Protein AF-A0A5B9MH24-F1 (afdb_monomer_lite)

Radius of gyration: 17.49 Å; chains: 1; bounding box: 46×31×38 Å

Organism: NCBI:txid2795974

pLDDT: mean 88.54, std 8.17, range [57.22, 97.75]

Structure (mmCIF, N/CA/C/O backbone):
data_AF-A0A5B9MH24-F1
#
_entry.id   AF-A0A5B9MH24-F1
#
loop_
_atom_site.group_PDB
_atom_site.id
_atom_site.type_symbol
_atom_site.label_atom_id
_atom_site.label_alt_id
_atom_site.label_comp_id
_atom_site.label_asym_id
_atom_site.label_entity_id
_atom_site.label_seq_id
_atom_site.pdbx_PDB_ins_code
_atom_site.Cartn_x
_atom_site.Cartn_y
_atom_site.Cartn_z
_atom_site.occupancy
_atom_site.B_iso_or_equiv
_atom_site.auth_seq_id
_atom_site.auth_comp_id
_atom_site.auth_asym_id
_atom_site.auth_atom_id
_atom_site.pdbx_PDB_model_num
ATOM 1 N N . MET A 1 1 ? 22.516 -6.784 13.246 1.00 57.22 1 MET A N 1
ATOM 2 C CA . MET A 1 1 ? 21.338 -6.733 12.354 1.00 57.22 1 MET A CA 1
ATOM 3 C C . MET A 1 1 ? 20.033 -6.679 13.138 1.00 57.22 1 MET A C 1
ATOM 5 O O . MET A 1 1 ? 19.345 -5.688 12.992 1.00 57.22 1 MET A O 1
ATOM 9 N N . ALA A 1 2 ? 19.705 -7.633 14.023 1.00 57.94 2 ALA A N 1
ATOM 10 C CA . ALA A 1 2 ? 18.440 -7.577 14.784 1.00 57.94 2 ALA A CA 1
ATOM 11 C C . ALA A 1 2 ? 18.251 -6.278 15.607 1.00 57.94 2 ALA A C 1
ATOM 13 O O . ALA A 1 2 ? 17.210 -5.641 15.502 1.00 57.94 2 ALA A O 1
ATOM 14 N N . GLN A 1 3 ? 19.293 -5.822 16.317 1.00 58.47 3 GLN A N 1
ATOM 15 C CA . GLN A 1 3 ? 19.267 -4.547 17.058 1.00 58.47 3 GLN A CA 1
ATOM 16 C C . GLN A 1 3 ? 19.071 -3.300 16.175 1.00 58.47 3 GLN A C 1
ATOM 18 O O . GLN A 1 3 ? 18.580 -2.296 16.676 1.00 58.47 3 GLN A O 1
ATOM 23 N N . SER A 1 4 ? 19.442 -3.327 14.883 1.00 76.75 4 SER A N 1
ATOM 24 C CA . SER A 1 4 ? 19.290 -2.141 14.023 1.00 76.75 4 SER A CA 1
ATOM 25 C C . SER A 1 4 ? 17.863 -1.985 13.506 1.00 76.75 4 SER A C 1
ATOM 27 O O . SER A 1 4 ? 17.377 -0.867 13.441 1.00 76.75 4 SER A O 1
ATOM 29 N N . ILE A 1 5 ? 17.172 -3.090 13.199 1.00 80.88 5 ILE A N 1
ATOM 30 C CA . ILE A 1 5 ? 15.782 -3.051 12.713 1.00 80.88 5 ILE A CA 1
ATOM 31 C C . ILE A 1 5 ? 14.832 -2.623 13.836 1.00 80.88 5 ILE A C 1
ATOM 33 O O . ILE A 1 5 ? 13.950 -1.799 13.622 1.00 80.88 5 ILE A O 1
ATOM 37 N N . GLU A 1 6 ? 15.044 -3.134 15.050 1.00 86.88 6 GLU A N 1
ATOM 38 C CA . GLU A 1 6 ? 14.276 -2.720 16.228 1.00 86.88 6 GLU A CA 1
ATOM 39 C C . GLU A 1 6 ? 14.431 -1.220 16.526 1.00 86.88 6 GLU A C 1
ATOM 41 O O . GLU A 1 6 ? 13.439 -0.545 16.800 1.00 86.88 6 GLU A O 1
ATOM 46 N N . SER A 1 7 ? 15.650 -0.677 16.402 1.00 88.19 7 SER A N 1
ATOM 47 C CA . SER A 1 7 ? 15.890 0.770 16.523 1.00 88.19 7 SER A CA 1
ATOM 48 C C . SER A 1 7 ? 15.110 1.552 15.469 1.00 88.19 7 SER A C 1
ATOM 50 O O . SER A 1 7 ? 14.405 2.493 15.818 1.00 88.19 7 SER A O 1
ATOM 52 N N . SER A 1 8 ? 15.155 1.120 14.203 1.00 87.12 8 SER A N 1
ATOM 53 C CA . SER A 1 8 ? 14.436 1.789 13.111 1.00 87.12 8 SER A CA 1
ATOM 54 C C . SER A 1 8 ? 12.921 1.824 13.327 1.00 87.12 8 SER A C 1
ATOM 56 O O . SER A 1 8 ? 12.304 2.864 13.110 1.00 87.12 8 SER A O 1
ATOM 58 N N . VAL A 1 9 ? 12.312 0.727 13.794 1.00 90.50 9 VAL A N 1
ATOM 59 C CA . VAL A 1 9 ? 10.869 0.695 14.104 1.00 90.50 9 VAL A CA 1
ATOM 60 C C . VAL A 1 9 ? 10.531 1.671 15.234 1.00 90.50 9 VAL A C 1
ATOM 62 O O . VAL A 1 9 ? 9.565 2.428 15.134 1.00 90.50 9 VAL A O 1
ATOM 65 N N . ASN A 1 10 ? 11.338 1.698 16.295 1.00 92.56 10 ASN A N 1
ATOM 66 C CA . ASN A 1 10 ? 11.122 2.603 17.424 1.00 92.56 10 ASN A CA 1
ATOM 67 C C . ASN A 1 10 ? 11.288 4.081 17.034 1.00 92.56 10 ASN A C 1
ATOM 69 O O . ASN A 1 10 ? 10.491 4.916 17.464 1.00 92.56 10 ASN A O 1
ATOM 73 N N . GLU A 1 11 ? 12.279 4.399 16.200 1.00 93.25 11 GLU A N 1
ATOM 74 C CA . GLU A 1 11 ? 12.500 5.744 15.658 1.00 93.25 11 GLU A CA 1
ATOM 75 C C . GLU A 1 11 ? 11.328 6.198 14.780 1.00 93.25 11 GLU A C 1
ATOM 77 O O . GLU A 1 11 ? 10.818 7.302 14.969 1.00 93.25 11 GLU A O 1
ATOM 82 N N . ALA A 1 12 ? 10.838 5.335 13.885 1.00 90.31 12 ALA A N 1
ATOM 83 C CA . ALA A 1 12 ? 9.680 5.637 13.046 1.00 90.31 12 ALA A CA 1
ATOM 84 C C . ALA A 1 12 ? 8.420 5.906 13.886 1.00 90.31 12 ALA A C 1
ATOM 86 O O . ALA A 1 12 ? 7.725 6.899 13.671 1.00 90.31 12 ALA A O 1
ATOM 87 N N . MET A 1 13 ? 8.144 5.074 14.898 1.00 93.31 13 MET A N 1
ATOM 88 C CA . MET A 1 13 ? 7.021 5.314 15.812 1.00 93.31 13 MET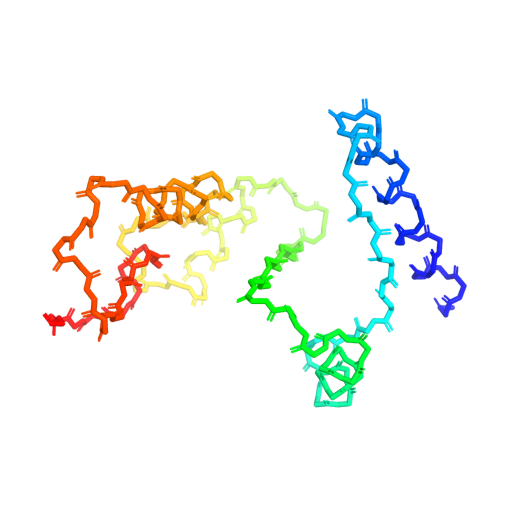 A CA 1
ATOM 89 C C . MET A 1 13 ? 7.160 6.636 16.577 1.00 93.31 13 MET A C 1
ATOM 91 O O . MET A 1 13 ? 6.159 7.312 16.812 1.00 93.31 13 MET A O 1
ATOM 95 N N . ALA A 1 14 ? 8.377 7.012 16.984 1.00 94.19 14 ALA A N 1
ATOM 96 C CA . ALA A 1 14 ? 8.617 8.290 17.650 1.00 94.19 14 ALA A CA 1
ATOM 97 C C . ALA A 1 14 ? 8.284 9.472 16.726 1.00 94.19 14 ALA A C 1
ATOM 99 O O . ALA A 1 14 ? 7.545 10.361 17.140 1.00 94.19 14 ALA A O 1
ATOM 100 N N . GLN A 1 15 ? 8.731 9.432 15.467 1.00 92.75 15 GLN A N 1
ATOM 101 C CA . GLN A 1 15 ? 8.436 10.465 14.465 1.00 92.75 15 GLN A CA 1
ATOM 102 C C . GLN A 1 15 ? 6.935 10.582 14.169 1.00 92.75 15 GLN A C 1
ATOM 104 O O . GLN A 1 15 ? 6.397 11.685 14.099 1.00 92.75 15 GLN A O 1
ATOM 109 N N . ILE A 1 16 ? 6.223 9.456 14.045 1.00 91.38 16 ILE A N 1
ATOM 110 C CA . ILE A 1 16 ? 4.770 9.481 13.819 1.00 91.38 16 ILE A CA 1
ATOM 111 C C . ILE A 1 16 ? 4.060 10.173 14.988 1.00 91.38 16 ILE A C 1
ATOM 113 O O . ILE A 1 16 ? 3.208 11.028 14.758 1.00 91.38 16 ILE A O 1
ATOM 117 N N . ARG A 1 17 ? 4.446 9.888 16.239 1.00 93.56 17 ARG A N 1
ATOM 118 C CA . ARG A 1 17 ? 3.845 10.532 17.422 1.00 93.56 17 ARG A CA 1
ATOM 119 C C . ARG A 1 17 ? 4.040 12.048 17.470 1.00 93.56 17 ARG A C 1
ATOM 121 O O . ARG A 1 17 ? 3.216 12.721 18.081 1.00 93.56 17 ARG A O 1
ATOM 128 N N . GLU A 1 18 ? 5.079 12.595 16.834 1.00 94.50 18 GLU A N 1
ATOM 129 C CA . GLU A 1 18 ? 5.272 14.052 16.744 1.00 94.50 18 GLU A CA 1
ATOM 130 C C . GLU A 1 18 ? 4.174 14.733 15.913 1.00 94.50 18 GLU A C 1
ATOM 132 O O . GLU A 1 18 ? 3.803 15.872 16.191 1.00 94.50 18 GLU A O 1
ATOM 137 N N . THR A 1 19 ? 3.633 14.033 14.913 1.00 91.94 19 THR A N 1
ATOM 138 C CA . THR A 1 19 ? 2.605 14.558 13.996 1.00 91.94 19 THR A CA 1
ATOM 139 C C . THR A 1 19 ? 1.200 14.039 14.310 1.00 91.94 19 THR A C 1
ATOM 141 O O . THR A 1 19 ? 0.212 14.705 14.003 1.00 91.94 19 THR A O 1
ATOM 144 N N . ALA A 1 20 ? 1.107 12.883 14.968 1.00 92.62 20 ALA A N 1
ATOM 145 C CA . ALA A 1 20 ? -0.126 12.207 15.343 1.00 92.62 20 ALA A CA 1
ATOM 146 C C . ALA A 1 20 ? -0.005 11.624 16.762 1.00 92.62 20 ALA A C 1
ATOM 148 O O . ALA A 1 20 ? 0.136 10.416 16.951 1.00 92.62 20 ALA A O 1
ATOM 149 N N . SER A 1 21 ? -0.065 12.486 17.781 1.00 93.25 21 SER A N 1
ATOM 150 C CA . SER A 1 21 ? 0.111 12.084 19.188 1.00 93.25 21 SER A CA 1
ATOM 151 C C . SER A 1 21 ? -0.938 11.088 19.691 1.00 93.25 21 SER A C 1
ATOM 153 O O . SER A 1 21 ? -0.654 10.315 20.601 1.00 93.25 21 SER A O 1
ATOM 155 N N . GLU A 1 22 ? -2.131 11.102 19.094 1.00 93.38 22 GLU A N 1
ATOM 156 C CA . GLU A 1 22 ? -3.255 10.217 19.429 1.00 93.38 22 GLU A CA 1
ATOM 157 C C . GLU A 1 22 ? -3.214 8.873 18.677 1.00 93.38 22 GLU A C 1
ATOM 159 O O . GLU A 1 22 ? -4.099 8.040 18.865 1.00 93.38 22 GLU A O 1
ATOM 164 N N . ALA A 1 23 ? -2.235 8.653 17.789 1.00 89.88 23 ALA A N 1
ATOM 165 C CA . ALA A 1 23 ? -2.141 7.406 17.037 1.00 89.88 23 ALA A CA 1
ATOM 166 C C . ALA A 1 23 ? -1.806 6.225 17.963 1.00 89.88 23 ALA A C 1
ATOM 168 O O . 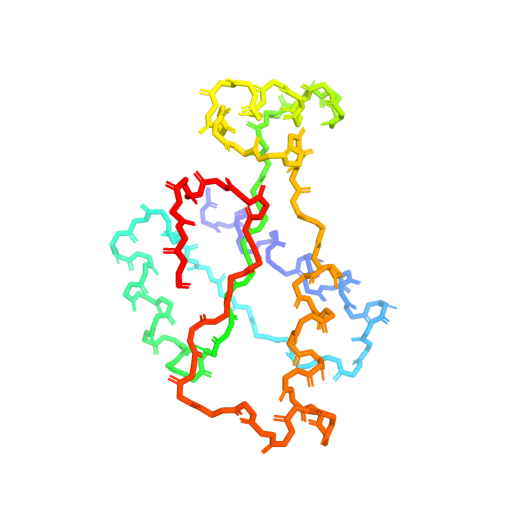ALA A 1 23 ? -0.818 6.260 18.704 1.00 89.88 23 ALA A O 1
ATOM 169 N N . ASP A 1 24 ? -2.597 5.153 17.875 1.00 91.38 24 ASP A N 1
ATOM 170 C CA . ASP A 1 24 ? -2.287 3.882 18.527 1.00 91.38 24 ASP A CA 1
ATOM 171 C C . ASP A 1 24 ? -1.264 3.116 17.679 1.00 91.38 24 ASP A C 1
ATOM 173 O O . ASP A 1 24 ? -1.574 2.602 16.603 1.00 91.38 24 ASP A O 1
ATOM 177 N N . LEU A 1 25 ? -0.006 3.126 18.122 1.00 92.25 25 LEU A N 1
ATOM 178 C CA . LEU A 1 25 ? 1.120 2.565 17.377 1.00 92.25 25 LEU A CA 1
ATOM 179 C C . LEU A 1 25 ? 1.586 1.255 18.004 1.00 92.25 25 LEU A C 1
ATOM 181 O O . LEU A 1 25 ? 2.063 1.233 19.143 1.00 92.25 25 LEU A O 1
ATOM 185 N N . LEU A 1 26 ? 1.537 0.191 17.207 1.00 91.50 26 LEU A N 1
ATOM 186 C CA . LEU A 1 26 ? 2.071 -1.125 17.532 1.00 91.50 26 LEU A CA 1
ATOM 187 C C . LEU A 1 26 ? 3.296 -1.402 16.655 1.00 91.50 26 LEU A C 1
ATOM 189 O O . LEU A 1 26 ? 3.222 -1.351 15.429 1.00 91.50 26 LEU A O 1
ATOM 193 N N . GLY A 1 27 ? 4.439 -1.678 17.282 1.00 90.38 27 GLY A N 1
ATOM 194 C CA . GLY A 1 27 ? 5.674 -2.005 16.572 1.00 90.38 27 GLY A CA 1
ATOM 195 C C . GLY A 1 27 ? 5.738 -3.484 16.191 1.00 90.38 27 GLY A C 1
ATOM 196 O O . GLY A 1 27 ? 5.532 -4.350 17.040 1.00 90.38 27 GLY A O 1
ATOM 197 N N . LEU A 1 28 ? 6.100 -3.775 14.940 1.00 90.56 28 LEU A N 1
ATOM 198 C CA . LEU A 1 28 ? 6.295 -5.133 14.435 1.00 90.56 28 LEU A CA 1
ATOM 199 C C . LEU A 1 28 ? 7.631 -5.242 13.697 1.00 90.56 28 LEU A C 1
ATOM 201 O O . LEU A 1 28 ? 7.917 -4.475 12.782 1.00 90.56 28 LEU A O 1
ATOM 205 N N . ILE A 1 29 ? 8.437 -6.236 14.071 1.00 91.50 29 ILE A N 1
ATOM 206 C CA . ILE A 1 29 ? 9.664 -6.598 13.353 1.00 91.50 29 ILE A CA 1
ATOM 207 C C . ILE A 1 29 ? 9.390 -7.880 12.571 1.00 91.50 29 ILE A C 1
ATOM 209 O O . ILE A 1 29 ? 9.477 -8.983 13.125 1.00 91.50 29 ILE A O 1
ATOM 213 N N . SER A 1 30 ? 9.058 -7.746 11.294 1.00 89.88 30 SER A N 1
ATOM 214 C CA . SER A 1 30 ? 8.861 -8.856 10.359 1.00 89.88 30 SER A CA 1
ATOM 215 C C . SER A 1 30 ? 9.330 -8.464 8.956 1.00 89.88 30 SER A C 1
ATOM 217 O O . SER A 1 30 ? 9.363 -7.287 8.607 1.00 89.88 30 SER A O 1
ATOM 219 N N . ASP A 1 31 ? 9.726 -9.459 8.161 1.00 88.19 31 ASP A N 1
ATOM 220 C CA . ASP A 1 31 ? 10.071 -9.275 6.750 1.00 88.19 31 ASP A CA 1
ATOM 221 C C . ASP A 1 31 ? 8.960 -9.866 5.879 1.00 88.19 31 ASP A C 1
ATOM 223 O O . ASP A 1 31 ? 8.957 -11.061 5.570 1.00 88.19 31 ASP A O 1
ATOM 227 N N . ASN A 1 32 ? 8.018 -9.017 5.472 1.00 88.31 32 ASN A N 1
ATOM 228 C CA . ASN A 1 32 ? 6.873 -9.417 4.651 1.00 88.31 32 ASN A CA 1
ATOM 229 C C . ASN A 1 32 ? 7.245 -9.781 3.199 1.00 88.31 32 ASN A C 1
ATOM 231 O O . ASN A 1 32 ? 6.351 -10.078 2.408 1.00 88.31 32 ASN A O 1
ATOM 235 N N . SER A 1 33 ? 8.534 -9.794 2.832 1.00 83.00 33 SER A N 1
ATOM 236 C CA . SER A 1 33 ? 9.005 -10.413 1.585 1.00 83.00 33 SER A CA 1
ATOM 237 C C . SER A 1 33 ? 9.214 -11.933 1.703 1.00 83.00 33 SER A C 1
ATOM 239 O O . SER A 1 33 ? 9.423 -12.609 0.695 1.00 83.00 33 SER A O 1
ATOM 241 N N . THR A 1 34 ? 9.116 -12.489 2.918 1.00 90.50 34 THR A N 1
ATOM 242 C CA . THR A 1 34 ? 9.297 -13.919 3.213 1.00 90.50 34 THR A CA 1
ATOM 243 C C . THR A 1 34 ? 8.018 -14.548 3.765 1.00 90.50 34 THR A C 1
ATOM 245 O O . THR A 1 34 ? 7.237 -13.880 4.441 1.00 90.50 34 THR A O 1
ATOM 248 N N . ALA A 1 35 ? 7.813 -15.848 3.522 1.00 92.19 35 ALA A N 1
ATOM 249 C CA . ALA A 1 35 ? 6.671 -16.581 4.080 1.00 92.19 35 ALA A CA 1
ATOM 250 C C . ALA A 1 35 ? 6.657 -16.530 5.619 1.00 92.19 35 ALA A C 1
ATOM 252 O O . ALA A 1 35 ? 5.644 -16.173 6.210 1.00 92.19 35 ALA A O 1
ATOM 253 N N . ASP A 1 36 ? 7.810 -16.765 6.253 1.00 94.69 36 ASP A N 1
ATOM 254 C CA . ASP A 1 36 ? 7.951 -16.720 7.713 1.00 94.69 36 ASP A CA 1
ATOM 255 C C . ASP A 1 36 ? 7.606 -15.336 8.292 1.00 94.69 36 ASP A C 1
ATOM 257 O O . ASP A 1 36 ? 7.007 -15.227 9.363 1.00 94.69 36 ASP A O 1
ATOM 261 N N . GLY A 1 37 ? 7.980 -14.256 7.598 1.00 91.62 37 GLY A N 1
ATOM 262 C CA . GLY A 1 37 ? 7.644 -12.901 8.025 1.00 91.62 37 GLY A CA 1
ATOM 263 C C . GLY A 1 37 ? 6.162 -12.573 7.856 1.00 91.62 37 GLY A C 1
ATOM 264 O O . GLY A 1 37 ? 5.592 -11.942 8.746 1.00 91.62 37 GLY A O 1
ATOM 265 N N . ILE A 1 38 ? 5.526 -13.061 6.786 1.00 91.25 38 ILE A N 1
ATOM 266 C CA . ILE A 1 38 ? 4.071 -12.961 6.598 1.00 91.25 38 ILE A CA 1
ATOM 267 C C . ILE A 1 38 ? 3.341 -13.691 7.732 1.00 91.25 38 ILE A C 1
ATOM 269 O O . ILE A 1 38 ? 2.481 -13.094 8.381 1.00 91.25 38 ILE A O 1
ATOM 273 N N . ASP A 1 39 ? 3.718 -14.937 8.025 1.00 94.25 39 ASP A N 1
ATOM 274 C CA . ASP A 1 39 ? 3.099 -15.733 9.091 1.00 94.25 39 ASP A CA 1
ATOM 275 C C . ASP A 1 39 ? 3.235 -15.044 10.454 1.00 94.25 39 ASP A C 1
ATOM 277 O O . ASP A 1 39 ? 2.271 -14.952 11.220 1.00 94.25 39 ASP A O 1
ATOM 281 N N . LYS A 1 40 ? 4.413 -14.477 10.737 1.00 93.50 40 LYS A N 1
ATOM 282 C CA . LYS A 1 40 ? 4.655 -13.701 11.956 1.00 93.50 40 LYS A CA 1
ATOM 283 C C . LYS A 1 40 ? 3.751 -12.470 12.050 1.00 93.50 40 LYS A C 1
ATOM 285 O O . LYS A 1 40 ? 3.241 -12.180 13.131 1.00 93.50 40 LYS A O 1
ATOM 290 N N . THR A 1 41 ? 3.555 -11.750 10.946 1.00 92.19 41 THR A N 1
ATOM 291 C CA . THR A 1 41 ? 2.676 -10.574 10.888 1.00 92.19 41 THR A CA 1
ATOM 292 C C . THR A 1 41 ? 1.228 -10.954 11.180 1.00 92.19 41 THR A C 1
ATOM 294 O O . THR A 1 41 ? 0.608 -10.344 12.048 1.00 92.19 41 THR A O 1
ATOM 297 N N . ILE A 1 42 ? 0.719 -12.000 10.524 1.00 93.25 42 ILE A N 1
ATOM 298 C CA . ILE A 1 42 ? -0.654 -12.489 10.722 1.00 93.25 42 ILE A CA 1
ATOM 299 C C . ILE A 1 42 ? -0.861 -12.948 12.168 1.00 93.25 42 ILE A C 1
ATOM 301 O O . ILE A 1 42 ? -1.885 -12.647 12.774 1.00 93.25 42 ILE A O 1
ATOM 305 N N . GLN A 1 43 ? 0.112 -13.655 12.746 1.00 94.19 43 GLN A N 1
ATOM 306 C CA . GLN A 1 43 ? 0.009 -14.128 14.123 1.00 94.19 43 GLN A CA 1
ATOM 307 C C . GLN A 1 43 ? 0.019 -12.978 15.140 1.00 94.19 43 GLN A C 1
ATOM 309 O O . GLN A 1 43 ? -0.699 -13.040 16.137 1.00 94.19 43 GLN A O 1
ATOM 314 N N . ALA A 1 44 ? 0.849 -11.956 14.917 1.00 92.94 44 ALA A N 1
ATOM 315 C CA . ALA A 1 44 ? 0.966 -10.818 15.823 1.00 92.94 44 ALA A CA 1
ATOM 316 C C . ALA A 1 44 ? -0.243 -9.877 15.739 1.00 92.94 44 ALA A C 1
ATOM 318 O O . ALA A 1 44 ? -0.676 -9.350 16.763 1.00 92.94 44 ALA A O 1
ATOM 319 N N . HIS A 1 45 ? -0.786 -9.682 14.536 1.00 91.69 45 HIS A N 1
ATOM 320 C CA . HIS A 1 45 ? -1.872 -8.743 14.279 1.00 91.69 45 HIS A CA 1
ATOM 321 C C . HIS A 1 45 ? -2.911 -9.345 13.316 1.00 91.69 45 HIS A C 1
ATOM 323 O O . HIS A 1 45 ? -2.985 -8.944 12.153 1.00 91.69 45 HIS A O 1
ATOM 329 N N . PRO A 1 46 ? -3.730 -10.304 13.788 1.00 91.31 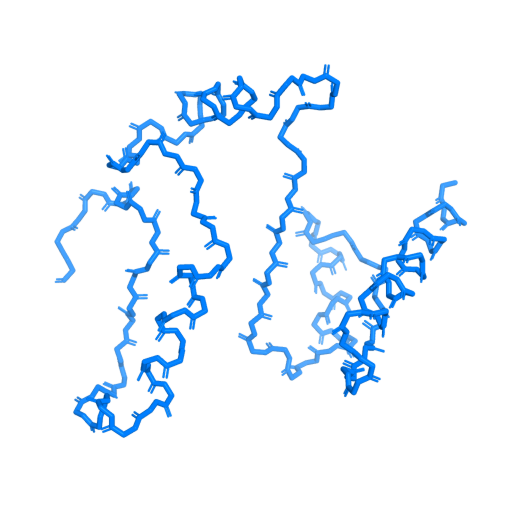46 PRO A N 1
ATOM 330 C CA . PRO A 1 46 ? -4.733 -10.970 12.953 1.00 91.31 46 PRO A CA 1
ATOM 331 C C . PRO A 1 46 ? -5.847 -10.028 12.477 1.00 91.31 46 PRO A C 1
ATOM 333 O O . PRO A 1 46 ? -6.507 -10.327 11.487 1.00 91.31 46 PRO A O 1
ATOM 336 N N . ASP A 1 47 ? -6.027 -8.896 13.159 1.00 86.88 47 ASP A N 1
ATOM 337 C CA . ASP A 1 47 ? -7.067 -7.903 12.879 1.00 86.88 47 ASP A CA 1
ATOM 338 C C . ASP A 1 47 ? -6.594 -6.784 11.921 1.00 86.88 47 ASP A C 1
ATOM 340 O O . ASP A 1 47 ? -7.260 -5.763 11.782 1.00 86.88 47 ASP A O 1
ATOM 344 N N . VAL A 1 48 ? -5.424 -6.919 11.278 1.00 82.62 48 VAL A N 1
ATOM 345 C CA . VAL A 1 48 ? -4.951 -5.932 10.288 1.00 82.62 48 VAL A CA 1
ATOM 346 C C . VAL A 1 48 ? -5.797 -6.014 9.019 1.00 82.62 48 VAL A C 1
ATOM 348 O O . VAL A 1 48 ? -5.671 -6.953 8.236 1.00 82.62 48 VAL A O 1
ATOM 351 N N . ASP A 1 49 ? -6.609 -4.984 8.784 1.00 76.75 49 ASP A N 1
ATOM 352 C CA . ASP A 1 49 ? -7.438 -4.862 7.578 1.00 76.75 49 ASP A CA 1
ATOM 353 C C . ASP A 1 49 ? -6.674 -4.299 6.367 1.00 76.75 49 ASP A C 1
ATOM 355 O O . ASP A 1 49 ? -6.959 -4.638 5.217 1.00 76.75 49 ASP A O 1
ATOM 359 N N . ILE A 1 50 ? -5.712 -3.400 6.607 1.00 78.44 50 ILE A N 1
ATOM 360 C CA . ILE A 1 50 ? -4.985 -2.667 5.563 1.00 78.44 50 ILE A CA 1
ATOM 361 C C . ILE A 1 50 ? -3.487 -2.709 5.864 1.00 78.44 50 ILE A C 1
ATOM 363 O O . ILE A 1 50 ? -3.042 -2.259 6.917 1.00 78.44 50 ILE A O 1
ATOM 367 N N . LEU A 1 51 ? -2.701 -3.184 4.897 1.00 79.88 51 LEU A N 1
ATOM 368 C CA . LEU A 1 51 ? -1.242 -3.104 4.918 1.00 79.88 51 LEU A CA 1
ATOM 369 C C . LEU A 1 51 ? -0.769 -2.055 3.906 1.00 79.88 51 LEU A C 1
ATOM 371 O O . LEU A 1 51 ? -0.948 -2.229 2.701 1.00 79.88 51 LEU A O 1
ATOM 375 N N . VAL A 1 52 ? -0.118 -0.999 4.393 1.00 75.50 52 VAL A N 1
ATOM 376 C CA . VAL A 1 52 ? 0.601 -0.024 3.559 1.00 75.50 52 VAL A CA 1
ATOM 377 C C . VAL A 1 52 ? 2.091 -0.347 3.638 1.00 75.50 52 VAL A C 1
ATOM 379 O O . VAL A 1 52 ? 2.676 -0.305 4.717 1.00 75.50 52 VAL A O 1
ATOM 382 N N . ASN A 1 53 ? 2.703 -0.706 2.509 1.00 72.44 53 ASN A N 1
ATOM 383 C CA . ASN A 1 53 ? 4.125 -1.039 2.428 1.00 72.44 53 ASN A CA 1
ATOM 384 C C . ASN A 1 53 ? 4.818 -0.118 1.420 1.00 72.44 53 ASN A C 1
ATOM 386 O O . ASN A 1 53 ? 4.698 -0.321 0.210 1.00 72.44 53 ASN A O 1
ATOM 390 N N . ASN A 1 54 ? 5.565 0.860 1.928 1.00 66.81 54 ASN A N 1
ATOM 391 C CA . ASN A 1 54 ? 6.426 1.711 1.118 1.00 66.81 54 ASN A CA 1
ATOM 392 C C . ASN A 1 54 ? 7.864 1.206 1.268 1.00 66.81 54 ASN A C 1
ATOM 394 O O . ASN A 1 54 ? 8.410 1.183 2.368 1.00 66.81 54 ASN A O 1
ATOM 398 N N . SER A 1 55 ? 8.472 0.777 0.164 1.00 67.12 55 SER A N 1
ATOM 399 C CA . SER A 1 55 ? 9.866 0.328 0.123 1.00 67.12 55 SER A CA 1
ATOM 400 C C . SER A 1 55 ? 10.715 1.328 -0.657 1.00 67.12 55 SER A C 1
ATOM 402 O O . SER A 1 55 ? 10.261 1.881 -1.659 1.00 67.12 55 SER A O 1
ATOM 404 N N . GLU A 1 56 ? 11.953 1.546 -0.215 1.00 70.44 56 GLU A N 1
ATOM 405 C CA . GLU A 1 56 ? 12.923 2.329 -0.978 1.00 70.44 56 GLU A CA 1
ATOM 406 C C . GLU A 1 56 ? 13.235 1.604 -2.298 1.00 70.44 56 GLU A C 1
ATOM 408 O O . GLU A 1 56 ? 13.553 0.414 -2.301 1.00 70.44 56 GLU A O 1
ATOM 413 N N . LEU A 1 57 ? 13.103 2.303 -3.430 1.00 74.50 57 LEU A N 1
ATOM 414 C CA . LEU A 1 57 ? 13.256 1.691 -4.753 1.00 74.50 57 LEU A CA 1
ATOM 415 C C . LEU A 1 57 ? 14.730 1.480 -5.122 1.00 74.50 57 LEU A C 1
ATOM 417 O O . LEU A 1 57 ? 15.087 0.413 -5.619 1.00 74.50 57 LEU A O 1
ATOM 421 N N . PHE A 1 58 ? 15.582 2.483 -4.866 1.00 80.88 58 PHE A N 1
ATOM 422 C CA . PHE A 1 58 ? 17.016 2.472 -5.181 1.00 80.88 58 PHE A CA 1
ATOM 423 C C . PHE A 1 58 ? 17.806 3.371 -4.207 1.00 80.88 58 PHE A C 1
ATOM 425 O O . PHE A 1 58 ? 17.812 4.593 -4.382 1.00 80.88 58 PHE A O 1
ATOM 432 N N . PRO A 1 59 ? 18.505 2.800 -3.207 1.00 79.00 59 PRO A N 1
ATOM 433 C CA . PRO A 1 59 ? 19.246 3.585 -2.223 1.00 79.00 59 PRO A CA 1
ATOM 434 C C . PRO A 1 59 ? 20.314 4.482 -2.860 1.00 79.00 59 PRO A C 1
ATOM 436 O O . PRO A 1 59 ? 21.138 4.024 -3.656 1.00 79.00 59 PRO A O 1
ATOM 439 N N . GLY A 1 60 ? 20.321 5.762 -2.483 1.00 84.69 60 GLY A N 1
ATOM 440 C CA . GLY A 1 60 ? 21.312 6.747 -2.934 1.00 84.69 60 GLY A CA 1
ATOM 441 C C . GLY A 1 60 ? 21.045 7.392 -4.301 1.00 84.69 60 GLY A C 1
ATOM 442 O O . GLY A 1 60 ? 21.909 8.117 -4.792 1.00 84.69 60 GLY A O 1
ATOM 443 N N . GLN A 1 61 ? 19.883 7.149 -4.913 1.00 85.56 61 GLN A N 1
ATOM 444 C CA . GLN A 1 61 ? 19.417 7.889 -6.092 1.00 85.56 61 GLN A CA 1
ATOM 445 C C . GLN A 1 61 ? 18.420 8.985 -5.703 1.00 85.56 61 GLN A C 1
ATOM 447 O O . GLN A 1 61 ? 17.781 8.909 -4.655 1.00 85.56 61 GLN A O 1
ATOM 452 N N . ASP A 1 62 ? 18.285 10.001 -6.558 1.00 91.56 62 ASP A N 1
ATOM 453 C CA . ASP A 1 62 ? 17.193 10.965 -6.434 1.00 91.56 62 ASP A CA 1
ATOM 454 C C . ASP A 1 62 ? 15.842 10.250 -6.572 1.00 91.56 62 ASP A C 1
ATOM 456 O O . ASP A 1 62 ? 15.687 9.359 -7.410 1.00 91.56 62 ASP A O 1
ATOM 460 N N . TRP A 1 63 ? 14.862 10.638 -5.754 1.00 86.75 63 TRP A N 1
ATOM 461 C CA . TRP A 1 63 ? 13.572 9.952 -5.701 1.00 86.75 63 TRP A CA 1
ATOM 462 C C . TRP A 1 63 ? 12.833 9.982 -7.042 1.00 86.75 63 TRP A C 1
ATOM 464 O O . TRP A 1 63 ? 12.299 8.958 -7.462 1.00 86.75 63 TRP A O 1
ATOM 474 N N . ALA A 1 64 ? 12.837 11.116 -7.750 1.00 89.94 64 ALA A N 1
ATOM 475 C CA . ALA A 1 64 ? 12.122 11.235 -9.019 1.00 89.94 64 ALA A CA 1
ATOM 476 C C . ALA A 1 64 ? 12.785 10.391 -10.119 1.00 89.94 64 ALA A C 1
ATOM 478 O O . ALA A 1 64 ? 12.109 9.795 -10.963 1.00 89.94 64 ALA A O 1
ATOM 479 N N . GLU A 1 65 ? 14.116 10.300 -10.107 1.00 91.62 65 GLU A N 1
ATOM 480 C CA . GLU A 1 65 ? 14.858 9.424 -11.016 1.00 91.62 65 GLU A CA 1
ATOM 481 C C . GLU A 1 65 ? 14.627 7.943 -10.693 1.00 91.62 65 GLU A C 1
ATOM 483 O O . GLU A 1 65 ? 14.366 7.144 -11.600 1.00 91.62 65 GLU A O 1
ATOM 488 N N . ALA A 1 66 ? 14.676 7.591 -9.407 1.00 91.88 66 ALA A N 1
ATOM 489 C CA . ALA A 1 66 ? 14.428 6.248 -8.902 1.00 91.88 66 ALA A CA 1
ATOM 490 C C . ALA A 1 66 ? 13.014 5.768 -9.253 1.00 91.88 66 ALA A C 1
ATOM 492 O O . ALA A 1 66 ? 12.846 4.670 -9.787 1.00 91.88 66 ALA A O 1
ATOM 493 N N . GLU A 1 67 ? 12.007 6.609 -9.021 1.00 91.75 67 GLU A N 1
ATOM 494 C CA . GLU A 1 67 ? 10.615 6.342 -9.370 1.00 91.75 67 GLU A CA 1
ATOM 495 C C . GLU A 1 67 ? 10.466 6.099 -10.872 1.00 91.75 67 GLU A C 1
ATOM 497 O O . GLU A 1 67 ? 9.989 5.042 -11.293 1.00 91.75 67 GLU A O 1
ATOM 502 N N . LYS A 1 68 ? 10.924 7.044 -11.700 1.00 91.81 68 LYS A N 1
ATOM 503 C CA . LYS A 1 68 ? 10.806 6.943 -13.157 1.00 91.81 68 LYS A CA 1
ATOM 504 C C . LYS A 1 68 ? 11.454 5.667 -13.689 1.00 91.81 68 LYS A C 1
ATOM 506 O O . LYS A 1 68 ? 10.894 4.994 -14.558 1.00 91.81 68 LYS A O 1
ATOM 511 N N . ARG A 1 69 ? 12.632 5.323 -13.165 1.00 92.69 69 ARG A N 1
ATOM 512 C CA . ARG A 1 69 ? 13.339 4.091 -13.513 1.00 92.69 69 ARG A CA 1
ATOM 513 C C . ARG A 1 69 ? 12.552 2.857 -13.084 1.00 92.69 69 ARG A C 1
ATOM 515 O O . ARG A 1 69 ? 12.362 1.954 -13.896 1.00 92.69 69 ARG A O 1
ATOM 522 N N . PHE A 1 70 ? 12.065 2.822 -11.845 1.00 92.06 70 PHE A N 1
ATOM 523 C CA . PHE A 1 70 ? 11.289 1.697 -11.332 1.00 92.06 70 PHE A CA 1
ATOM 524 C C . PHE A 1 70 ? 10.034 1.454 -12.172 1.00 92.06 70 PHE A C 1
ATOM 526 O O . PHE A 1 70 ? 9.757 0.308 -12.530 1.00 92.06 70 PHE A O 1
ATOM 533 N N . MET A 1 71 ? 9.316 2.521 -12.534 1.00 93.62 71 MET A N 1
ATOM 534 C CA . MET A 1 71 ? 8.121 2.434 -13.369 1.00 93.62 71 MET A CA 1
ATOM 535 C C . MET A 1 71 ? 8.435 1.850 -14.748 1.00 93.62 71 MET A C 1
ATOM 537 O O . MET A 1 71 ? 7.753 0.922 -15.185 1.00 93.62 71 MET A O 1
ATOM 541 N N . ALA A 1 72 ? 9.505 2.322 -15.393 1.00 92.62 72 ALA A N 1
ATOM 542 C CA . ALA A 1 72 ? 9.929 1.818 -16.696 1.00 92.62 72 ALA A CA 1
ATOM 543 C C . ALA A 1 72 ? 10.371 0.343 -16.652 1.00 92.62 72 ALA A C 1
ATOM 545 O O . ALA A 1 72 ? 10.018 -0.430 -17.543 1.00 92.62 72 ALA A O 1
ATOM 546 N N . GLU A 1 73 ? 11.127 -0.054 -15.625 1.00 93.31 73 GLU A N 1
ATOM 547 C CA . GLU A 1 73 ? 11.707 -1.399 -15.514 1.00 93.31 73 GLU A CA 1
ATOM 548 C C . GLU A 1 73 ? 10.708 -2.450 -14.997 1.00 93.31 73 GLU A C 1
ATOM 550 O O . GLU A 1 73 ? 10.755 -3.599 -15.431 1.00 93.31 73 GLU A O 1
ATOM 555 N N . ASN A 1 74 ? 9.795 -2.078 -14.091 1.00 91.56 74 ASN A N 1
ATOM 556 C CA . ASN A 1 74 ? 8.982 -3.040 -13.331 1.00 91.56 74 ASN A CA 1
ATOM 557 C C . ASN A 1 74 ? 7.471 -2.885 -13.535 1.00 91.56 74 ASN A C 1
ATOM 559 O O . ASN A 1 74 ? 6.720 -3.827 -13.278 1.00 91.56 74 ASN A O 1
ATOM 563 N N . ARG A 1 75 ? 6.993 -1.707 -13.953 1.00 92.31 75 ARG A N 1
ATOM 564 C CA . ARG A 1 75 ? 5.558 -1.376 -14.035 1.00 92.31 75 ARG A CA 1
ATOM 565 C C . ARG A 1 75 ? 5.196 -0.776 -15.393 1.00 92.31 75 ARG A C 1
ATOM 567 O O . ARG A 1 75 ? 4.375 0.134 -15.475 1.00 92.31 75 ARG A O 1
ATOM 574 N N . SER A 1 76 ? 5.762 -1.327 -16.466 1.00 91.25 76 SER A N 1
ATOM 575 C CA . SER A 1 76 ? 5.589 -0.834 -17.842 1.00 91.25 76 SER A CA 1
ATOM 576 C C . SER A 1 76 ? 4.131 -0.764 -18.315 1.00 91.25 76 SER A C 1
ATOM 578 O O . SER A 1 76 ? 3.818 0.044 -19.183 1.00 91.25 76 SER A O 1
ATOM 580 N N . LEU A 1 77 ? 3.235 -1.568 -17.730 1.00 93.12 77 LEU A N 1
ATOM 581 C CA . LEU A 1 77 ? 1.798 -1.554 -18.027 1.00 93.12 77 LEU A CA 1
ATOM 582 C C . LEU A 1 77 ? 1.001 -0.495 -17.251 1.00 93.12 77 LEU A C 1
ATOM 584 O O . LEU A 1 77 ? -0.168 -0.294 -17.557 1.00 93.12 77 LEU A O 1
ATOM 588 N N . SER A 1 78 ? 1.595 0.181 -16.262 1.00 94.19 78 SER A N 1
ATOM 589 C CA . SER A 1 78 ? 0.924 1.272 -15.547 1.00 94.19 78 SER A CA 1
ATOM 590 C C . SER A 1 78 ? 0.490 2.360 -16.528 1.00 94.19 78 SER A C 1
ATOM 592 O O . SER A 1 78 ? 1.275 2.792 -17.368 1.00 94.19 78 SER A O 1
ATOM 594 N N . LEU A 1 79 ? -0.739 2.853 -16.416 1.00 94.00 79 LEU A N 1
ATOM 595 C CA . LEU A 1 79 ? -1.208 3.953 -17.258 1.00 94.00 79 LEU A CA 1
ATOM 596 C C . LEU A 1 79 ? -0.767 5.311 -16.712 1.00 94.00 79 LEU A C 1
ATOM 598 O O . LEU A 1 79 ? -0.495 6.224 -17.487 1.00 94.00 79 LEU A O 1
ATOM 602 N N . ILE A 1 80 ? -0.678 5.440 -15.385 1.00 95.25 80 ILE A N 1
ATOM 603 C CA . ILE A 1 80 ? -0.301 6.702 -14.734 1.00 95.25 80 ILE A CA 1
ATOM 604 C C . ILE A 1 80 ? 1.216 6.932 -14.697 1.00 95.25 80 ILE A C 1
ATOM 606 O O . ILE A 1 80 ? 1.636 8.068 -14.514 1.00 95.25 80 ILE A O 1
ATOM 610 N N . GLN A 1 81 ? 2.028 5.882 -14.898 1.00 94.44 81 GLN A N 1
ATOM 611 C CA . GLN A 1 81 ? 3.495 5.958 -15.029 1.00 94.44 81 GLN A CA 1
ATOM 612 C C . GLN A 1 81 ? 4.210 6.680 -13.867 1.00 94.44 81 GLN A C 1
ATOM 614 O O . GLN A 1 81 ? 5.279 7.260 -14.043 1.00 94.44 81 GLN A O 1
ATOM 619 N N . ARG A 1 82 ? 3.634 6.590 -12.669 1.00 93.88 82 ARG A N 1
ATOM 620 C CA . ARG A 1 82 ? 4.216 6.996 -11.386 1.00 93.88 82 ARG A CA 1
ATOM 621 C C . ARG A 1 82 ? 3.751 6.047 -10.284 1.00 93.88 82 ARG A C 1
ATOM 623 O O . ARG A 1 82 ? 2.796 5.289 -10.496 1.00 93.88 82 ARG A O 1
ATOM 630 N N . LEU A 1 83 ? 4.401 6.091 -9.128 1.00 91.56 83 LEU A N 1
ATOM 631 C CA . LEU A 1 83 ? 3.878 5.449 -7.934 1.00 91.56 83 LEU A CA 1
ATOM 632 C C . LEU A 1 83 ? 2.605 6.169 -7.473 1.00 91.56 83 LEU A C 1
ATOM 634 O O . LEU A 1 83 ? 2.371 7.347 -7.757 1.00 91.56 83 LEU A O 1
ATOM 638 N N . ILE A 1 84 ? 1.742 5.405 -6.813 1.00 91.25 84 ILE A N 1
ATOM 639 C CA . ILE A 1 84 ? 0.542 5.933 -6.171 1.00 91.25 84 ILE A CA 1
ATOM 640 C C . ILE A 1 84 ? 0.968 6.531 -4.835 1.00 91.25 84 ILE A C 1
ATOM 642 O O . ILE A 1 84 ? 1.700 5.885 -4.084 1.00 91.25 84 ILE A O 1
ATOM 646 N N . GLU A 1 85 ? 0.487 7.732 -4.541 1.00 88.94 85 GLU A N 1
ATOM 647 C CA . GLU A 1 85 ? 0.705 8.368 -3.246 1.00 88.94 85 GLU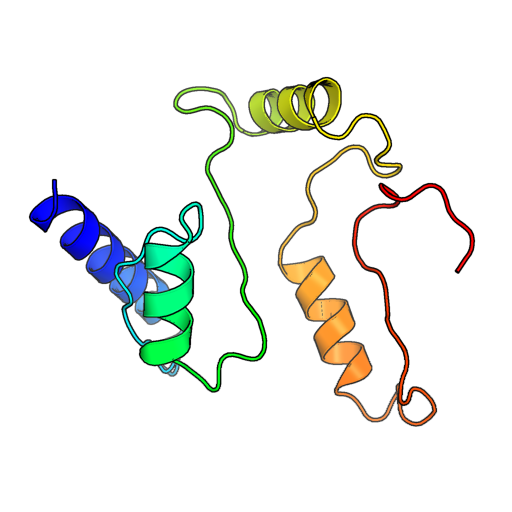 A CA 1
ATOM 648 C C . GLU A 1 85 ? -0.253 7.774 -2.198 1.00 88.94 85 GLU A C 1
ATOM 650 O O . GLU A 1 85 ? -1.397 7.431 -2.533 1.00 88.94 85 GLU A O 1
ATOM 655 N N . PRO A 1 86 ? 0.153 7.650 -0.921 1.00 84.25 86 PRO A N 1
ATOM 656 C CA . PRO A 1 86 ? -0.699 7.093 0.132 1.00 84.25 86 PRO A CA 1
ATOM 657 C C . PRO A 1 86 ? -2.084 7.752 0.220 1.00 84.25 86 PRO A C 1
ATOM 659 O O . PRO A 1 86 ? -3.090 7.071 0.436 1.00 84.25 86 PRO A O 1
ATOM 662 N N . GLU A 1 87 ? -2.161 9.063 -0.009 1.00 87.69 87 GLU A N 1
ATOM 663 C CA . GLU A 1 87 ? -3.399 9.838 0.020 1.00 87.69 87 GLU A CA 1
ATOM 664 C C . GLU A 1 87 ? -4.397 9.373 -1.046 1.00 87.69 87 GLU A C 1
ATOM 666 O O . GLU A 1 87 ? -5.604 9.423 -0.826 1.00 87.69 87 GLU A O 1
ATOM 671 N N . GLU A 1 88 ? -3.936 8.883 -2.196 1.00 92.38 88 GLU A N 1
ATOM 672 C CA . GLU A 1 88 ? -4.817 8.399 -3.263 1.00 92.38 88 GLU A CA 1
ATOM 673 C C . GLU A 1 88 ? -5.525 7.096 -2.869 1.00 92.38 88 GLU A C 1
ATOM 675 O O . GLU A 1 88 ? -6.702 6.907 -3.190 1.00 92.38 88 GLU A O 1
ATOM 680 N N . ILE A 1 89 ? -4.848 6.227 -2.111 1.00 89.75 89 ILE A N 1
ATOM 681 C CA . ILE A 1 89 ? -5.459 5.036 -1.509 1.00 89.75 89 ILE A CA 1
ATOM 682 C C . ILE A 1 89 ? -6.404 5.447 -0.378 1.00 89.75 89 ILE A C 1
ATOM 684 O O . ILE A 1 89 ? -7.555 5.004 -0.343 1.00 89.75 89 ILE A O 1
ATOM 688 N N . ALA A 1 90 ? -5.949 6.336 0.512 1.00 85.12 90 ALA A N 1
ATOM 689 C CA . ALA A 1 90 ? -6.742 6.825 1.636 1.00 85.12 90 ALA A CA 1
ATOM 690 C C . ALA A 1 90 ? -8.046 7.491 1.174 1.00 85.12 90 ALA A C 1
ATOM 692 O O . ALA A 1 90 ? -9.095 7.272 1.775 1.00 85.12 90 ALA A O 1
ATOM 693 N N . ASN A 1 91 ? -8.012 8.236 0.069 1.00 93.56 91 ASN A N 1
ATOM 694 C CA . ASN A 1 91 ? -9.192 8.868 -0.513 1.00 93.56 91 ASN A CA 1
ATOM 695 C C . ASN A 1 91 ? -10.240 7.842 -0.973 1.00 93.56 91 ASN A C 1
ATOM 697 O O . ASN A 1 91 ? -11.429 8.043 -0.715 1.00 93.56 91 ASN A O 1
ATOM 701 N N . LEU A 1 92 ? -9.831 6.731 -1.606 1.00 94.06 92 LEU A N 1
ATOM 702 C CA . LEU A 1 92 ? -10.773 5.659 -1.950 1.00 94.06 92 LEU A CA 1
ATOM 703 C C . LEU A 1 92 ? -11.367 5.035 -0.683 1.00 94.06 92 LEU A C 1
ATOM 705 O O . LEU A 1 92 ? -12.582 4.862 -0.603 1.00 94.06 92 LEU A O 1
ATOM 709 N N . VAL A 1 93 ? -10.527 4.711 0.302 1.00 91.19 93 VAL A N 1
ATOM 710 C CA . VAL A 1 93 ? -10.971 4.104 1.566 1.00 91.19 93 VAL A CA 1
ATOM 711 C C . VAL A 1 93 ? -11.970 5.016 2.279 1.00 91.19 93 VAL A C 1
ATOM 713 O O . VAL A 1 93 ? -13.054 4.569 2.650 1.00 91.19 93 VAL A O 1
ATOM 716 N N . ALA A 1 94 ? -11.655 6.307 2.400 1.00 90.38 94 ALA A N 1
ATOM 717 C CA . ALA A 1 94 ? -12.530 7.304 3.006 1.00 90.38 94 ALA A CA 1
ATOM 718 C C . ALA A 1 94 ? -13.868 7.419 2.263 1.00 90.38 94 ALA A C 1
ATOM 720 O O . ALA A 1 94 ? -14.920 7.479 2.897 1.00 90.38 94 ALA A O 1
ATOM 721 N N . PHE A 1 95 ? -13.850 7.401 0.926 1.00 94.50 95 PHE A N 1
ATOM 722 C CA . PHE A 1 95 ? -15.072 7.395 0.125 1.00 94.50 95 PHE A CA 1
ATOM 723 C C . PHE A 1 95 ? -15.928 6.153 0.404 1.00 94.50 95 PHE A C 1
ATOM 725 O O . PHE A 1 95 ? -17.116 6.297 0.701 1.00 94.50 95 PHE A O 1
ATOM 732 N N . VAL A 1 96 ? -15.331 4.958 0.363 1.00 93.75 96 VAL A N 1
ATOM 733 C CA . VAL A 1 96 ? -16.027 3.674 0.563 1.00 93.75 96 VAL A CA 1
ATOM 734 C C . VAL A 1 96 ? -16.579 3.535 1.983 1.00 93.75 96 VAL A C 1
ATOM 736 O O . VAL A 1 96 ? -17.666 2.996 2.163 1.00 93.75 96 VAL A O 1
ATOM 739 N N . ALA A 1 97 ? -15.880 4.065 2.987 1.00 89.38 97 ALA A N 1
ATOM 740 C CA . ALA A 1 97 ? -16.345 4.0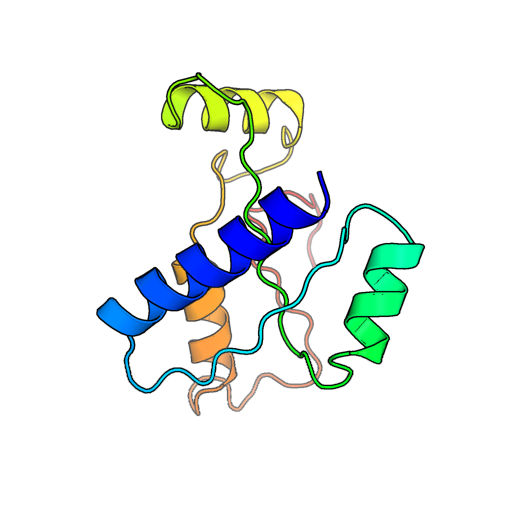87 4.372 1.00 89.38 97 ALA A CA 1
ATOM 741 C C . ALA A 1 97 ? -17.452 5.129 4.635 1.00 89.38 97 ALA A C 1
ATOM 743 O O . ALA A 1 97 ? -18.074 5.120 5.699 1.00 89.38 97 ALA A O 1
ATOM 744 N N . SER A 1 98 ? -17.701 6.050 3.698 1.00 95.12 98 SER A N 1
ATOM 745 C CA . SER A 1 98 ? -18.660 7.143 3.878 1.00 95.12 98 SER A CA 1
ATOM 746 C C . SER A 1 98 ? -20.087 6.781 3.427 1.00 95.12 98 SER A C 1
ATOM 748 O O . SER A 1 98 ? -20.278 5.907 2.579 1.00 95.12 98 SER A O 1
ATOM 750 N N . PRO A 1 99 ? -21.115 7.536 3.871 1.00 95.62 99 PRO A N 1
ATOM 751 C CA . PRO A 1 99 ? -22.482 7.389 3.362 1.00 95.62 99 PRO A CA 1
ATOM 752 C C . PRO A 1 99 ? -22.629 7.615 1.848 1.00 95.62 99 PRO A C 1
ATOM 754 O O . PRO A 1 99 ? -23.629 7.198 1.265 1.00 95.62 99 PRO A O 1
ATOM 757 N N . LEU A 1 100 ? -21.658 8.265 1.193 1.00 97.38 100 LEU A N 1
ATOM 758 C CA . LEU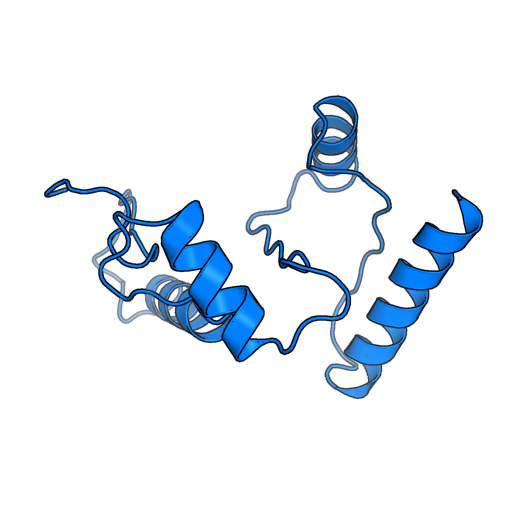 A 1 100 ? -21.684 8.495 -0.257 1.00 97.38 100 LEU A CA 1
ATOM 759 C C . LEU A 1 100 ? -21.568 7.186 -1.052 1.00 97.38 100 LEU A C 1
ATOM 761 O O . LEU A 1 100 ? -22.043 7.115 -2.183 1.00 97.38 100 LEU A O 1
ATOM 765 N N . ALA A 1 101 ? -20.983 6.147 -0.454 1.00 96.88 101 ALA A N 1
ATOM 766 C CA . ALA A 1 101 ? -20.814 4.831 -1.053 1.00 96.88 101 ALA A CA 1
ATOM 767 C C . ALA A 1 101 ? -21.937 3.846 -0.678 1.00 96.88 101 ALA A C 1
ATOM 769 O O . ALA A 1 101 ? -21.776 2.646 -0.867 1.00 96.88 101 ALA A O 1
ATOM 770 N N . ALA A 1 102 ? -23.095 4.317 -0.192 1.00 97.25 102 ALA A N 1
ATOM 771 C CA . ALA A 1 102 ? -24.170 3.460 0.332 1.00 97.25 102 ALA A CA 1
ATOM 772 C C . ALA A 1 102 ? -24.685 2.371 -0.636 1.00 97.25 102 ALA A C 1
ATOM 774 O O . ALA A 1 102 ? -25.273 1.387 -0.194 1.00 97.25 102 ALA A O 1
ATOM 775 N N . ALA A 1 103 ? -24.484 2.536 -1.947 1.00 97.75 103 ALA A N 1
ATOM 776 C CA . ALA A 1 103 ? -24.868 1.551 -2.961 1.00 97.75 103 ALA A CA 1
ATOM 777 C C . ALA A 1 103 ? -23.744 0.563 -3.339 1.00 97.75 103 ALA A C 1
ATOM 779 O O . ALA A 1 103 ? -23.974 -0.336 -4.147 1.00 97.75 103 ALA A O 1
ATOM 780 N N . ILE A 1 104 ? -22.536 0.718 -2.794 1.00 94.75 104 ILE A N 1
ATOM 781 C CA . ILE A 1 104 ? -21.385 -0.141 -3.072 1.00 94.75 104 ILE A CA 1
ATOM 782 C C . ILE A 1 104 ? -21.310 -1.214 -1.988 1.00 94.75 104 ILE A C 1
ATOM 784 O O . ILE A 1 104 ? -21.060 -0.923 -0.823 1.00 94.75 104 ILE A O 1
ATOM 788 N N . ASN A 1 105 ? -21.516 -2.470 -2.373 1.00 92.19 105 ASN A N 1
ATOM 789 C CA . ASN A 1 105 ? -21.379 -3.614 -1.479 1.00 92.19 105 ASN A CA 1
ATOM 790 C C . ASN A 1 105 ? -20.874 -4.835 -2.260 1.00 92.19 105 ASN A C 1
ATOM 792 O O . ASN A 1 105 ? -21.243 -5.021 -3.419 1.00 92.19 105 ASN A O 1
ATOM 796 N N . GLY A 1 106 ? -20.028 -5.655 -1.632 1.00 91.25 106 GLY A N 1
ATOM 797 C CA . GLY A 1 106 ? -19.482 -6.881 -2.225 1.00 91.25 106 GLY A CA 1
ATOM 798 C C . GLY A 1 106 ? -18.607 -6.663 -3.465 1.00 91.25 106 GLY A C 1
ATOM 799 O O . GLY A 1 106 ? -18.440 -7.587 -4.257 1.00 91.25 106 GLY A O 1
ATOM 800 N N . ALA A 1 107 ? -18.079 -5.452 -3.661 1.00 91.50 107 ALA A N 1
ATOM 801 C CA . ALA A 1 107 ? -17.305 -5.077 -4.838 1.00 91.50 107 ALA A CA 1
ATOM 802 C C . ALA A 1 107 ? -15.798 -5.046 -4.548 1.00 91.50 107 ALA A C 1
ATOM 804 O O . ALA A 1 107 ? -15.368 -4.576 -3.497 1.00 91.50 107 ALA A O 1
ATOM 805 N N . ALA A 1 108 ? -14.997 -5.478 -5.523 1.00 89.50 108 ALA A N 1
ATOM 806 C CA . ALA A 1 108 ? -13.553 -5.272 -5.531 1.00 89.50 108 ALA A CA 1
ATOM 807 C C . ALA A 1 108 ? -13.229 -3.992 -6.315 1.00 89.50 108 ALA A C 1
ATOM 809 O O . ALA A 1 108 ? -13.358 -3.958 -7.540 1.00 89.50 108 ALA A O 1
ATOM 810 N N . LEU A 1 109 ? -12.826 -2.933 -5.611 1.00 90.69 109 LEU A N 1
ATOM 811 C CA . LEU A 1 109 ? -12.464 -1.651 -6.216 1.00 90.69 109 LEU A CA 1
ATOM 812 C C . LEU A 1 109 ? -10.952 -1.580 -6.440 1.00 90.69 109 LEU A C 1
ATOM 814 O O . LEU A 1 109 ? -10.167 -1.927 -5.561 1.00 90.69 109 LEU A O 1
ATOM 818 N N . ARG A 1 110 ? -10.541 -1.135 -7.629 1.00 90.62 110 ARG A N 1
ATOM 819 C CA . ARG A 1 110 ? -9.131 -1.061 -8.028 1.00 90.62 110 ARG A CA 1
ATOM 820 C C . ARG A 1 110 ? -8.624 0.379 -7.954 1.00 90.62 110 ARG A C 1
ATOM 822 O O . ARG A 1 110 ? -9.101 1.223 -8.705 1.00 90.62 110 ARG A O 1
ATOM 829 N N . THR A 1 111 ? -7.594 0.610 -7.142 1.00 92.12 111 THR A N 1
ATOM 830 C CA . THR A 1 111 ? -6.774 1.837 -7.145 1.00 92.12 111 THR A CA 1
ATOM 831 C C . THR A 1 111 ? -5.315 1.437 -7.306 1.00 92.12 111 THR A C 1
ATOM 833 O O . THR A 1 111 ? -4.564 1.360 -6.343 1.00 92.12 111 THR A O 1
ATOM 836 N N . GLU A 1 112 ? -4.940 1.077 -8.534 1.00 91.56 112 GLU A N 1
ATOM 837 C CA . GLU A 1 112 ? -3.622 0.491 -8.836 1.00 91.56 112 GLU A CA 1
ATOM 838 C C . GLU A 1 112 ? -2.862 1.208 -9.970 1.00 91.56 112 GLU A C 1
ATOM 840 O O . GLU A 1 112 ? -1.712 0.883 -10.259 1.00 91.56 112 GLU A O 1
ATOM 845 N N . GLY A 1 113 ? -3.457 2.249 -10.566 1.00 92.62 113 GLY A N 1
ATOM 846 C CA . GLY A 1 113 ? -2.806 3.047 -11.609 1.00 92.62 113 GLY A CA 1
ATOM 847 C C . GLY A 1 113 ? -2.891 2.456 -13.022 1.00 92.62 113 GLY A C 1
ATOM 848 O O . GLY A 1 113 ? -2.188 2.922 -13.920 1.00 92.62 113 GLY A O 1
ATOM 849 N N . GLY A 1 114 ? -3.747 1.454 -13.239 1.00 92.56 114 GLY A N 1
ATOM 850 C CA . GLY A 1 114 ? -4.052 0.883 -14.557 1.00 92.56 114 GLY A CA 1
ATOM 851 C C . GLY A 1 114 ? -3.070 -0.193 -15.029 1.00 92.56 114 GLY A C 1
ATOM 852 O O . GLY A 1 114 ? -2.997 -0.472 -16.217 1.00 92.56 114 GLY A O 1
ATOM 853 N N . ILE A 1 115 ? -2.311 -0.781 -14.110 1.00 91.94 115 ILE A N 1
ATOM 854 C CA . ILE A 1 115 ? -1.349 -1.863 -14.307 1.00 91.94 115 ILE A CA 1
ATOM 855 C C . ILE A 1 115 ? -2.002 -3.107 -14.902 1.00 91.94 115 ILE A C 1
ATOM 857 O O . ILE A 1 115 ? -1.368 -3.772 -15.720 1.00 91.94 115 ILE A O 1
ATOM 861 N N . VAL A 1 116 ? -3.219 -3.473 -14.489 1.00 89.81 116 VAL A N 1
ATOM 862 C CA . VAL A 1 116 ? -3.880 -4.662 -15.036 1.00 89.81 116 VAL A CA 1
ATOM 863 C C . VAL A 1 116 ? -4.695 -4.262 -16.268 1.00 89.81 116 VAL A C 1
ATOM 865 O O . VAL A 1 116 ? -5.719 -3.592 -16.121 1.00 89.81 116 VAL A O 1
ATOM 868 N N . PRO A 1 117 ? -4.311 -4.703 -17.481 1.00 87.69 117 PRO A N 1
ATOM 869 C CA . PRO A 1 117 ? -4.966 -4.298 -18.720 1.00 87.69 117 PRO A CA 1
ATOM 870 C C . PRO A 1 117 ? -6.249 -5.110 -18.942 1.00 87.69 117 PRO A C 1
ATOM 872 O O . PRO A 1 117 ? -6.343 -5.931 -19.852 1.00 87.69 117 PRO A O 1
ATOM 875 N N . THR A 1 118 ? -7.237 -4.913 -18.075 1.00 87.56 118 THR A N 1
ATOM 876 C CA . THR A 1 118 ? -8.546 -5.561 -18.152 1.00 87.56 118 THR A CA 1
ATOM 877 C C . THR A 1 118 ? -9.655 -4.543 -17.958 1.00 87.56 118 THR A C 1
ATOM 879 O O . THR A 1 118 ? -9.494 -3.550 -17.254 1.00 87.56 118 THR A O 1
ATOM 882 N N . ILE A 1 119 ? -10.807 -4.830 -18.549 1.00 77.12 119 ILE A N 1
ATOM 883 C CA . ILE A 1 119 ? -12.072 -4.217 -18.153 1.00 77.12 119 ILE A CA 1
ATOM 884 C C . ILE A 1 119 ? -12.641 -5.137 -17.067 1.00 77.12 119 ILE A C 1
ATOM 886 O O . ILE A 1 119 ? -12.655 -6.356 -17.259 1.00 77.12 119 ILE A O 1
ATOM 890 N N . ALA A 1 120 ? -12.969 -4.571 -15.906 1.00 60.97 120 ALA A N 1
ATOM 891 C CA . ALA A 1 120 ? -13.561 -5.284 -14.774 1.00 60.97 120 ALA A CA 1
ATOM 892 C C . ALA A 1 120 ? -15.090 -5.214 -14.832 1.00 60.97 120 ALA A C 1
ATOM 894 O O . ALA A 1 120 ? -15.603 -4.168 -15.294 1.00 60.97 120 ALA A O 1
#

Foldseek 3Di:
DVVVQVVVQVVVVVVVCVVVVPDDDDGDDFDPVDPVRVVRCCVVCVPDPDDDDDDDQDPPDDPVVSQQVCCVPPQVQFQQSGDDDPVLVVVVVVCCPDPVVVVDDPDDDDDGRRSDVDDD

InterPro domains:
  IPR002347 Short-chain dehydrogenase/reductase SDR [PF13561] (66-115)
  IPR036291 NAD(P)-binding domain superfamily [SSF51735] (67-115)

Secondary structure (DSSP, 8-state):
-HHHHHHHHHHHHHHHHHH-TT---------TTSHHHHHHHHHH-TT---------SSTTS-HHHHHHHHHHHH-TT-SS-SPPPHHHHHHHHHHHHSGGGTT--S-----SSS-S----

Sequence (120 aa):
MAQSIESSVNEAMAQIRETASEADLLGLISDNSTADGIDKTIQAHPDVDILVNNSELFPGQDWAEAEKRFMAENRSLSLIQRLIEPEEIANLVAFVASPLAAAINGAALRTEGGIVPTIA